Protein AF-A0A7S2Q7G2-F1 (afdb_monomer)

Structure (mmCIF, N/CA/C/O backbone):
data_AF-A0A7S2Q7G2-F1
#
_entry.id   AF-A0A7S2Q7G2-F1
#
loop_
_atom_site.group_PDB
_atom_site.id
_atom_site.type_symbol
_atom_site.label_atom_id
_atom_site.label_alt_id
_atom_site.label_comp_id
_atom_site.label_asym_id
_atom_site.label_entity_id
_atom_site.label_seq_id
_atom_site.pdbx_PDB_ins_code
_atom_site.Cartn_x
_atom_site.Cartn_y
_atom_site.Cartn_z
_atom_site.occupancy
_atom_site.B_iso_or_equiv
_atom_site.auth_seq_id
_atom_site.auth_comp_id
_atom_site.auth_asym_id
_atom_site.auth_atom_id
_atom_site.pdbx_PDB_model_num
ATOM 1 N N . LEU A 1 1 ? -23.880 -1.971 -100.348 1.00 40.41 1 LEU A N 1
ATOM 2 C CA . LEU A 1 1 ? -22.803 -2.891 -100.770 1.00 40.41 1 LEU A CA 1
ATOM 3 C C . LEU A 1 1 ? -21.925 -3.176 -99.551 1.00 40.41 1 LEU A C 1
ATOM 5 O O . LEU A 1 1 ? -21.411 -2.233 -98.977 1.00 40.41 1 LEU A O 1
ATOM 9 N N . LYS A 1 2 ? -21.850 -4.453 -99.156 1.00 44.19 2 LYS A N 1
ATOM 10 C CA . LYS A 1 2 ? -20.877 -5.112 -98.258 1.00 44.19 2 LYS A CA 1
ATOM 11 C C . LYS A 1 2 ? -20.672 -4.586 -96.822 1.00 44.19 2 LYS A C 1
ATOM 13 O O . LYS A 1 2 ? -19.947 -3.638 -96.562 1.00 44.19 2 LYS A O 1
ATOM 18 N N . ARG A 1 3 ? -21.247 -5.364 -95.894 1.00 41.75 3 ARG A N 1
ATOM 19 C CA . ARG A 1 3 ? -20.760 -5.600 -94.528 1.00 41.75 3 ARG A CA 1
ATOM 20 C C . ARG A 1 3 ? -19.383 -6.276 -94.570 1.00 41.75 3 ARG A C 1
ATOM 22 O O . ARG A 1 3 ? -19.235 -7.267 -95.281 1.00 41.75 3 ARG A O 1
ATOM 29 N N . THR A 1 4 ? -18.475 -5.836 -93.708 1.00 49.56 4 THR A N 1
ATOM 30 C CA . THR A 1 4 ? -17.406 -6.649 -93.101 1.00 49.56 4 THR A CA 1
ATOM 31 C C . THR A 1 4 ? -17.225 -6.172 -91.654 1.00 49.56 4 THR A C 1
ATOM 33 O O . THR A 1 4 ? -17.134 -4.961 -91.457 1.00 49.56 4 THR A O 1
ATOM 36 N N . PRO A 1 5 ? -17.223 -7.058 -90.641 1.00 49.97 5 PRO A N 1
ATOM 37 C CA . PRO A 1 5 ? -17.009 -6.669 -89.250 1.00 49.97 5 PRO A CA 1
ATOM 38 C C . PRO A 1 5 ? -15.517 -6.746 -88.888 1.00 49.97 5 PRO A C 1
ATOM 40 O O . PRO A 1 5 ? -14.860 -7.741 -89.191 1.00 49.97 5 PRO A O 1
ATOM 43 N N . GLU A 1 6 ? -14.991 -5.720 -88.217 1.00 46.28 6 GLU A N 1
ATOM 44 C CA . GLU A 1 6 ? -13.695 -5.802 -87.532 1.00 46.28 6 GLU A CA 1
ATOM 45 C C . GLU A 1 6 ? -13.849 -6.420 -86.129 1.00 46.28 6 GLU A C 1
ATOM 47 O O . GLU A 1 6 ? -14.893 -6.260 -85.487 1.00 46.28 6 GLU A O 1
ATOM 52 N N . PRO A 1 7 ? -12.834 -7.155 -85.644 1.00 44.66 7 PRO A N 1
ATOM 53 C CA . PRO A 1 7 ? -12.940 -7.959 -84.437 1.00 44.66 7 PRO A CA 1
ATOM 54 C C . PRO A 1 7 ? -12.904 -7.097 -83.170 1.00 44.66 7 PRO A C 1
ATOM 56 O O . PRO A 1 7 ? -12.008 -6.281 -82.955 1.00 44.66 7 PRO A O 1
ATOM 59 N N . VAL A 1 8 ? -13.862 -7.352 -82.280 1.00 46.69 8 VAL A N 1
ATOM 60 C CA . VAL A 1 8 ? -13.900 -6.817 -80.917 1.00 46.69 8 VAL A CA 1
ATOM 61 C C . VAL A 1 8 ? -12.666 -7.318 -80.159 1.00 46.69 8 VAL A C 1
ATOM 63 O O . VAL A 1 8 ? -12.586 -8.482 -79.767 1.00 46.69 8 VAL A O 1
ATOM 66 N N . ARG A 1 9 ? -11.687 -6.437 -79.937 1.00 42.94 9 ARG A N 1
ATOM 67 C CA . ARG A 1 9 ? -10.582 -6.682 -79.003 1.00 42.94 9 ARG A CA 1
ATOM 68 C C . ARG A 1 9 ? -11.144 -6.662 -77.581 1.00 42.94 9 ARG A C 1
ATOM 70 O O . ARG A 1 9 ? -11.478 -5.609 -77.045 1.00 42.94 9 ARG A O 1
ATOM 77 N N . ALA A 1 10 ? -11.245 -7.838 -76.972 1.00 45.72 10 ALA A N 1
ATOM 78 C CA . ALA A 1 10 ? -11.562 -7.996 -75.562 1.00 45.72 10 ALA A CA 1
ATOM 79 C C . ALA A 1 10 ? -10.448 -7.373 -74.700 1.00 45.72 10 ALA A C 1
ATOM 81 O O . ALA A 1 10 ? -9.388 -7.965 -74.501 1.00 45.72 10 ALA A O 1
ATOM 82 N N . ALA A 1 11 ? -10.682 -6.172 -74.171 1.00 44.19 11 ALA A N 1
ATOM 83 C CA . ALA A 1 11 ? -9.885 -5.625 -73.082 1.00 44.19 11 ALA A CA 1
ATOM 84 C C . ALA A 1 11 ? -10.311 -6.312 -71.775 1.00 44.19 11 ALA A C 1
ATOM 86 O O . ALA A 1 11 ? -11.200 -5.848 -71.061 1.00 44.19 11 ALA A O 1
ATOM 87 N N . SER A 1 12 ? -9.692 -7.455 -71.474 1.00 46.59 12 SER A N 1
ATOM 88 C CA . SER A 1 12 ? -9.815 -8.116 -70.175 1.00 46.59 12 SER A CA 1
ATOM 89 C C . SER A 1 12 ? -9.127 -7.263 -69.105 1.00 46.59 12 SER A C 1
ATOM 91 O O . SER A 1 12 ? -7.922 -7.365 -68.875 1.00 46.59 12 SER A O 1
ATOM 93 N N . SER A 1 13 ? -9.900 -6.395 -68.452 1.00 49.34 13 SER A N 1
ATOM 94 C CA . SER A 1 13 ? -9.511 -5.719 -67.213 1.00 49.34 13 SER A CA 1
ATOM 95 C C . SER A 1 13 ? -9.417 -6.757 -66.092 1.00 49.34 13 SER A C 1
ATOM 97 O O . SER 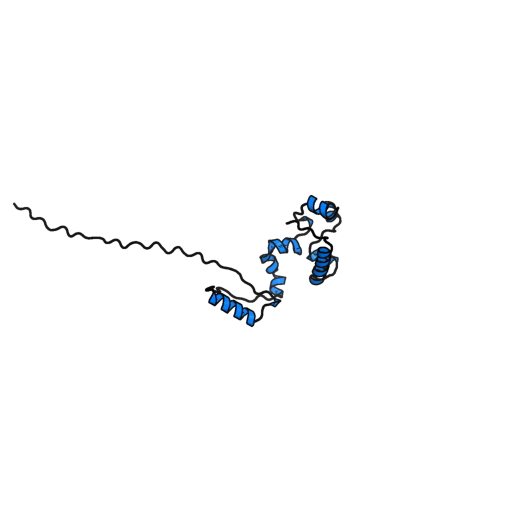A 1 13 ? -10.382 -7.030 -65.378 1.00 49.34 13 SER A O 1
ATOM 99 N N . ALA A 1 14 ? -8.239 -7.362 -65.939 1.00 50.16 14 ALA A N 1
ATOM 100 C CA . ALA A 1 14 ? -7.916 -8.151 -64.763 1.00 50.16 14 ALA A CA 1
ATOM 101 C C . ALA A 1 14 ? -7.842 -7.209 -63.548 1.00 50.16 14 ALA A C 1
ATOM 103 O O . ALA A 1 14 ? -6.824 -6.560 -63.294 1.00 50.16 14 ALA A O 1
ATOM 104 N N . ARG A 1 15 ? -8.945 -7.099 -62.797 1.00 50.84 15 ARG A N 1
ATOM 105 C CA . ARG A 1 15 ? -8.942 -6.476 -61.469 1.00 50.84 15 ARG A CA 1
ATOM 106 C C . ARG A 1 15 ? -8.020 -7.297 -60.573 1.00 50.84 15 ARG A C 1
ATOM 108 O O . ARG A 1 15 ? -8.343 -8.430 -60.229 1.00 50.84 15 ARG A O 1
ATOM 115 N N . ARG A 1 16 ? -6.886 -6.718 -60.171 1.00 50.94 16 ARG A N 1
ATOM 116 C CA . ARG A 1 16 ? -6.100 -7.254 -59.052 1.00 50.94 16 ARG A CA 1
ATOM 117 C C . ARG A 1 16 ? -7.006 -7.312 -57.812 1.00 50.94 16 ARG A C 1
ATOM 119 O O . ARG A 1 16 ? -7.731 -6.338 -57.575 1.00 50.94 16 ARG A O 1
ATOM 126 N N . PRO A 1 17 ? -6.988 -8.396 -57.020 1.00 48.09 17 PRO A N 1
ATOM 127 C CA . PRO A 1 17 ? -7.700 -8.407 -55.753 1.00 48.09 17 PRO A CA 1
ATOM 128 C C . PRO A 1 17 ? -7.129 -7.296 -54.864 1.00 48.09 17 PRO A C 1
ATOM 130 O O . PRO A 1 17 ? -5.918 -7.203 -54.662 1.00 48.09 17 PRO A O 1
ATOM 133 N N . ARG A 1 18 ? -8.005 -6.408 -54.378 1.00 56.91 18 ARG A N 1
ATOM 134 C CA . ARG A 1 18 ? -7.643 -5.412 -53.368 1.00 56.91 18 ARG A CA 1
ATOM 135 C C . ARG A 1 18 ? -7.384 -6.171 -52.075 1.00 56.91 18 ARG A C 1
ATOM 137 O O . ARG A 1 18 ? -8.317 -6.710 -51.489 1.00 56.91 18 ARG A O 1
ATOM 144 N N . VAL A 1 19 ? -6.124 -6.232 -51.661 1.00 57.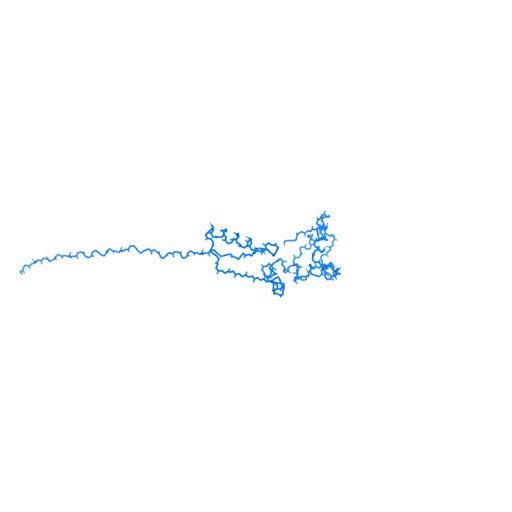91 19 VAL A N 1
ATOM 145 C CA . VAL A 1 19 ? -5.761 -6.701 -50.324 1.00 57.91 19 VAL A CA 1
ATOM 146 C C . VAL A 1 19 ? -6.396 -5.715 -49.334 1.00 57.91 19 VAL A C 1
ATOM 148 O O . VAL A 1 19 ? -6.179 -4.509 -49.495 1.00 57.91 19 VAL A O 1
ATOM 151 N N . PRO A 1 20 ? -7.236 -6.156 -48.382 1.00 55.69 20 PRO A N 1
ATOM 152 C CA . PRO A 1 20 ? -7.798 -5.248 -47.390 1.00 55.69 20 PRO A CA 1
ATOM 153 C C . PRO A 1 20 ? -6.654 -4.597 -46.598 1.00 55.69 20 PRO A C 1
ATOM 155 O O . PRO A 1 20 ? -5.624 -5.247 -46.383 1.00 55.69 20 PRO A O 1
ATOM 158 N N . PRO A 1 21 ? -6.790 -3.320 -46.190 1.00 59.47 21 PRO A N 1
ATOM 159 C CA . PRO A 1 21 ? -5.775 -2.670 -45.381 1.00 59.47 21 PRO A CA 1
ATOM 160 C C . PRO A 1 21 ? -5.600 -3.501 -44.115 1.00 59.47 21 PRO A C 1
ATOM 162 O O . PRO A 1 21 ? -6.574 -3.818 -43.432 1.00 59.47 21 PRO A O 1
ATOM 165 N N . PHE A 1 22 ? -4.354 -3.901 -43.875 1.00 54.94 22 PHE A N 1
ATOM 166 C CA . PHE A 1 22 ? -3.900 -4.590 -42.678 1.00 54.94 22 PHE A CA 1
ATOM 167 C C . PHE A 1 22 ? -4.622 -3.975 -41.472 1.00 54.94 22 PHE A C 1
ATOM 169 O O . PHE A 1 22 ? -4.463 -2.778 -41.224 1.00 54.94 22 PHE A O 1
ATOM 176 N N . CYS A 1 23 ? -5.464 -4.749 -40.773 1.00 51.72 23 CYS A N 1
ATOM 177 C CA . CYS A 1 23 ? -6.018 -4.328 -39.489 1.00 51.72 23 CYS A CA 1
ATOM 178 C C . CYS A 1 23 ? -4.842 -3.801 -38.670 1.00 51.72 23 CYS A C 1
ATOM 180 O O . CYS A 1 23 ? -3.901 -4.555 -38.415 1.00 51.72 23 CYS A O 1
ATOM 182 N N . ALA A 1 24 ? -4.850 -2.511 -38.330 1.00 59.91 24 ALA A N 1
ATOM 183 C CA . ALA A 1 24 ? -3.831 -1.934 -37.473 1.00 59.91 24 ALA A CA 1
ATOM 184 C C . ALA A 1 24 ? -3.844 -2.748 -36.179 1.00 59.91 24 ALA A C 1
ATOM 186 O O . ALA A 1 24 ? -4.787 -2.650 -35.393 1.00 59.91 24 ALA A O 1
ATOM 187 N N . MET A 1 25 ? -2.864 -3.640 -36.018 1.00 63.53 25 MET A N 1
ATOM 188 C CA . MET A 1 25 ? -2.798 -4.497 -34.847 1.00 63.53 25 MET A CA 1
ATOM 189 C C . MET A 1 25 ? -2.678 -3.581 -33.640 1.00 63.53 25 MET A C 1
ATOM 191 O O . MET A 1 25 ? -1.703 -2.835 -33.520 1.00 63.53 25 MET A O 1
ATOM 195 N N . VAL A 1 26 ? -3.685 -3.605 -32.773 1.00 70.12 26 VAL A N 1
ATOM 196 C CA . VAL A 1 26 ? -3.652 -2.863 -31.518 1.00 70.12 26 VAL A CA 1
ATOM 197 C C . VAL A 1 26 ? -2.541 -3.489 -30.682 1.00 70.12 26 VAL A C 1
ATOM 199 O O . VAL A 1 26 ? -2.667 -4.613 -30.201 1.00 70.12 26 VAL A O 1
ATOM 202 N N . LYS A 1 27 ? -1.403 -2.799 -30.580 1.00 77.38 27 LYS A N 1
ATOM 203 C CA . LYS A 1 27 ? -0.276 -3.260 -29.770 1.00 77.38 27 LYS A CA 1
ATOM 204 C C . LYS A 1 27 ? -0.587 -2.977 -28.307 1.00 77.38 27 LYS A C 1
ATOM 206 O O . LYS A 1 27 ? -0.772 -1.823 -27.921 1.00 77.38 27 LYS A O 1
ATOM 211 N N . ASN A 1 28 ? -0.626 -4.029 -27.497 1.00 82.75 28 ASN A N 1
ATOM 212 C CA . ASN A 1 28 ? -0.752 -3.882 -26.054 1.00 82.75 28 ASN A CA 1
ATOM 213 C C . ASN A 1 28 ? 0.489 -3.170 -25.509 1.00 82.75 28 ASN A C 1
ATOM 215 O O . ASN A 1 28 ? 1.616 -3.506 -25.867 1.00 82.75 28 ASN A O 1
ATOM 219 N N . SER A 1 29 ? 0.266 -2.179 -24.654 1.00 85.62 29 SER A N 1
ATOM 220 C CA . SER A 1 29 ? 1.322 -1.440 -23.967 1.00 85.62 29 SER A CA 1
ATOM 221 C C . SER A 1 29 ? 1.129 -1.603 -22.468 1.00 85.62 29 SER A C 1
ATOM 223 O O . SER A 1 29 ? 0.000 -1.558 -21.980 1.00 85.62 29 SER A O 1
ATOM 225 N N . ALA A 1 30 ? 2.224 -1.788 -21.741 1.00 83.12 30 ALA A N 1
ATOM 226 C CA . ALA A 1 30 ? 2.214 -1.931 -20.295 1.00 83.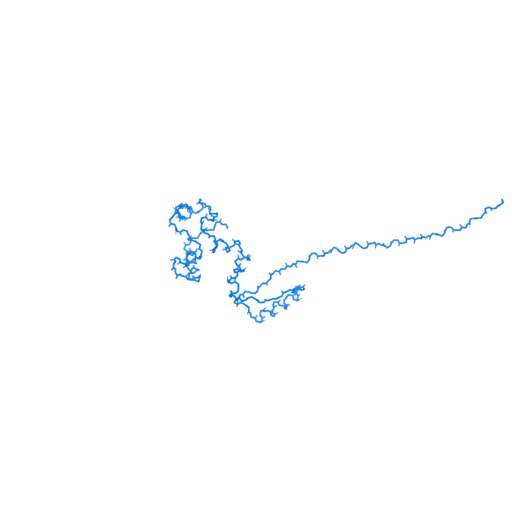12 30 ALA A CA 1
ATOM 227 C C . ALA A 1 30 ? 3.229 -0.974 -19.670 1.00 83.12 30 ALA A C 1
ATOM 229 O O . ALA A 1 30 ? 4.283 -0.706 -20.246 1.00 83.12 30 ALA A O 1
ATOM 230 N N . PHE A 1 31 ? 2.907 -0.475 -18.479 1.00 84.31 31 PHE A N 1
ATOM 231 C CA . PHE A 1 31 ? 3.865 0.207 -17.620 1.00 84.31 31 PHE A CA 1
ATOM 232 C C . PHE A 1 31 ? 4.468 -0.814 -16.657 1.00 84.31 31 PHE A C 1
ATOM 234 O O . PHE A 1 31 ? 3.735 -1.536 -15.981 1.00 84.31 31 PHE A O 1
ATOM 241 N N . VAL A 1 32 ? 5.795 -0.877 -16.602 1.00 84.69 32 VAL A N 1
ATOM 242 C CA . VAL A 1 32 ? 6.534 -1.788 -15.725 1.00 84.69 32 VAL A CA 1
ATOM 243 C C . VAL A 1 32 ? 7.540 -0.970 -14.934 1.00 84.69 32 VAL A C 1
ATOM 245 O O . VAL A 1 32 ? 8.257 -0.148 -15.499 1.00 84.69 32 VAL A O 1
ATOM 248 N N . PHE A 1 33 ? 7.601 -1.206 -13.628 1.00 86.31 33 PHE A N 1
ATOM 249 C CA . PHE A 1 33 ? 8.602 -0.618 -12.749 1.00 86.31 33 PHE A CA 1
ATOM 250 C C . PHE A 1 33 ? 9.276 -1.716 -11.928 1.00 86.31 33 PHE A C 1
ATOM 252 O O . PHE A 1 33 ? 8.661 -2.725 -11.578 1.00 86.31 33 PHE A O 1
ATOM 259 N N . ILE A 1 34 ? 10.553 -1.514 -11.615 1.00 85.00 34 ILE A N 1
ATOM 260 C CA . ILE A 1 34 ? 11.308 -2.392 -10.720 1.00 85.00 34 ILE A CA 1
ATOM 261 C C . ILE A 1 34 ? 11.108 -1.868 -9.297 1.00 85.00 34 ILE A C 1
ATOM 263 O O . ILE A 1 34 ? 11.175 -0.663 -9.060 1.00 85.00 34 ILE A O 1
ATOM 267 N N . LYS A 1 35 ? 10.833 -2.763 -8.342 1.00 79.81 35 LYS A N 1
ATOM 268 C CA . LYS A 1 35 ? 10.636 -2.366 -6.940 1.00 79.81 35 LYS A CA 1
ATOM 269 C C . LYS A 1 35 ? 11.896 -1.675 -6.387 1.00 79.81 35 LYS A C 1
ATOM 271 O O . LYS A 1 35 ? 12.993 -2.118 -6.724 1.00 79.81 35 LYS A O 1
ATOM 276 N N . PRO A 1 36 ? 11.768 -0.686 -5.478 1.00 75.81 36 PRO A N 1
ATOM 277 C CA . PRO A 1 36 ? 12.912 0.078 -4.969 1.00 75.81 36 PRO A CA 1
ATOM 278 C C . PRO A 1 36 ? 14.054 -0.776 -4.394 1.00 75.81 36 PRO A C 1
ATOM 280 O O . PRO A 1 36 ? 15.212 -0.529 -4.684 1.00 75.81 36 PRO A O 1
ATOM 283 N N . HIS A 1 37 ? 13.754 -1.846 -3.654 1.00 74.25 37 HIS A N 1
ATOM 284 C CA . HIS A 1 37 ? 14.778 -2.745 -3.090 1.00 74.25 37 HIS A CA 1
ATOM 285 C C . HIS A 1 37 ? 15.406 -3.709 -4.112 1.00 74.25 37 HIS A C 1
ATOM 287 O O . HIS A 1 37 ? 16.370 -4.398 -3.797 1.00 74.25 37 HIS A O 1
ATOM 293 N N . ALA A 1 38 ? 14.841 -3.801 -5.318 1.00 80.69 38 ALA A N 1
ATOM 294 C CA . ALA A 1 38 ? 15.288 -4.696 -6.382 1.00 80.69 38 ALA A CA 1
ATOM 295 C C . ALA A 1 38 ? 15.952 -3.944 -7.548 1.00 80.69 38 ALA A C 1
ATOM 297 O O . ALA A 1 38 ? 16.398 -4.581 -8.503 1.00 80.69 38 ALA A O 1
ATOM 298 N N . VAL A 1 39 ? 16.023 -2.605 -7.495 1.00 84.31 39 VAL A N 1
ATOM 299 C CA . VAL A 1 39 ? 16.580 -1.771 -8.569 1.00 84.31 39 VAL A CA 1
ATOM 300 C C . VAL A 1 39 ? 18.110 -1.820 -8.569 1.00 84.31 39 VAL A C 1
ATOM 302 O O . VAL A 1 39 ? 18.811 -0.908 -8.154 1.00 84.31 39 VAL A O 1
ATOM 305 N N . THR A 1 40 ? 18.648 -2.932 -9.052 1.00 88.00 40 THR A N 1
ATOM 306 C CA . THR A 1 40 ? 20.085 -3.111 -9.291 1.00 88.00 40 THR A CA 1
ATOM 307 C C . THR A 1 40 ? 20.347 -3.186 -10.788 1.00 88.00 40 THR A C 1
ATOM 309 O O . THR A 1 40 ? 19.455 -3.571 -11.546 1.00 88.00 40 THR A O 1
ATOM 312 N N . ASP A 1 41 ? 21.561 -2.859 -11.230 1.00 89.75 41 ASP A N 1
ATOM 313 C CA . ASP A 1 41 ? 21.891 -2.896 -12.662 1.00 89.75 41 ASP A CA 1
ATOM 314 C C . ASP A 1 41 ? 21.716 -4.302 -13.249 1.00 89.75 41 ASP A C 1
ATOM 316 O O . ASP A 1 41 ? 21.094 -4.457 -14.294 1.00 89.75 41 ASP A O 1
ATOM 320 N N . LYS A 1 42 ? 22.065 -5.343 -12.482 1.00 90.94 42 LYS A N 1
ATOM 321 C CA . LYS A 1 42 ? 21.810 -6.746 -12.853 1.00 90.94 42 LYS A CA 1
ATOM 322 C C . LYS A 1 42 ? 20.332 -7.039 -13.126 1.00 90.94 42 LYS A C 1
ATOM 324 O O . LYS A 1 42 ? 20.012 -7.801 -14.032 1.00 90.94 42 LYS A O 1
ATOM 329 N N . VAL A 1 43 ? 19.423 -6.471 -12.331 1.00 89.94 43 VAL A N 1
ATOM 330 C CA . VAL A 1 43 ? 17.976 -6.676 -12.512 1.00 89.94 43 VAL A CA 1
ATOM 331 C C . VAL A 1 43 ? 17.458 -5.862 -13.695 1.00 89.94 43 VAL A C 1
ATOM 333 O O . VAL A 1 43 ? 16.608 -6.358 -14.430 1.00 89.94 43 VAL A O 1
ATOM 336 N N . LYS A 1 44 ? 17.975 -4.647 -13.921 1.00 89.31 44 LYS A N 1
ATOM 337 C CA . LYS A 1 44 ? 17.643 -3.857 -15.119 1.00 89.31 44 LYS A CA 1
ATOM 338 C C . LYS A 1 44 ? 18.031 -4.615 -16.389 1.00 89.31 44 LYS A C 1
ATOM 340 O O . LYS A 1 44 ? 17.204 -4.734 -17.290 1.00 89.31 44 LYS A O 1
ATOM 345 N N . ASP A 1 45 ? 19.238 -5.174 -16.419 1.00 91.44 45 ASP A N 1
ATOM 346 C CA . ASP A 1 45 ? 19.742 -5.953 -17.551 1.00 91.44 45 ASP A CA 1
ATOM 347 C C . ASP A 1 45 ? 18.913 -7.222 -17.768 1.00 91.44 45 ASP A C 1
ATOM 349 O O . ASP A 1 45 ? 18.470 -7.486 -18.884 1.00 91.44 45 ASP A O 1
ATOM 353 N N . LEU A 1 46 ? 18.598 -7.950 -16.690 1.00 92.31 46 LEU A N 1
ATOM 354 C CA . LEU A 1 46 ? 17.729 -9.127 -16.750 1.00 92.31 46 LEU A CA 1
ATOM 355 C C . LEU A 1 46 ? 16.350 -8.795 -17.339 1.00 92.31 46 LEU A C 1
ATOM 357 O O . LEU A 1 46 ? 15.834 -9.544 -18.165 1.00 92.31 46 LEU A O 1
ATOM 361 N N . VAL A 1 47 ? 15.736 -7.682 -16.927 1.00 91.12 47 VAL A N 1
ATOM 362 C CA . VAL A 1 47 ? 14.426 -7.260 -17.449 1.00 91.12 47 VAL A CA 1
ATOM 363 C C . VAL A 1 47 ? 14.514 -6.928 -18.938 1.00 91.12 47 VAL A C 1
ATOM 365 O O . VAL A 1 47 ? 13.645 -7.360 -19.697 1.00 91.12 47 VAL A O 1
ATOM 368 N N . LYS A 1 48 ? 15.566 -6.217 -19.369 1.00 90.38 48 LYS A N 1
ATOM 369 C CA . LYS A 1 48 ? 15.803 -5.904 -20.788 1.00 90.38 48 LYS A CA 1
ATOM 370 C C . LYS A 1 48 ? 15.946 -7.180 -21.619 1.00 90.38 48 LYS A C 1
ATOM 372 O O . LYS A 1 48 ? 15.231 -7.341 -22.604 1.00 90.38 48 LYS A O 1
ATOM 377 N N . GLU A 1 49 ? 16.779 -8.115 -21.167 1.00 91.75 49 GLU A N 1
ATOM 378 C CA . GLU A 1 49 ? 17.009 -9.394 -21.846 1.00 91.75 49 GLU A CA 1
ATOM 379 C C . GLU A 1 49 ? 15.728 -10.241 -21.931 1.00 91.75 49 GLU A C 1
ATOM 381 O O . GLU A 1 49 ? 15.420 -10.823 -22.971 1.00 91.75 49 GLU A O 1
ATOM 386 N N . VAL A 1 50 ? 14.944 -10.307 -20.849 1.00 92.75 50 VAL A N 1
ATOM 387 C CA . VAL A 1 50 ? 13.674 -11.049 -20.834 1.00 92.75 50 VAL A CA 1
ATOM 388 C C . VAL A 1 50 ? 12.661 -10.428 -21.792 1.00 92.75 50 VAL A C 1
ATOM 390 O O . VAL A 1 50 ? 11.947 -11.165 -22.471 1.00 92.75 50 VAL A O 1
ATOM 393 N N . PHE A 1 51 ? 12.581 -9.098 -21.862 1.00 92.75 51 PHE A N 1
ATOM 394 C CA . PHE A 1 51 ? 11.652 -8.417 -22.763 1.00 92.75 51 PHE A CA 1
ATOM 395 C C . PHE A 1 51 ? 12.045 -8.626 -24.221 1.00 92.75 51 PHE A C 1
ATOM 397 O O . PHE A 1 51 ? 11.188 -8.989 -25.023 1.00 92.75 51 PHE A O 1
ATOM 404 N N . GLU A 1 52 ? 13.333 -8.521 -24.543 1.00 91.31 52 GLU A N 1
ATOM 405 C CA . GLU A 1 52 ? 13.850 -8.797 -25.883 1.00 91.31 52 GLU A CA 1
ATOM 406 C C . GLU A 1 52 ? 13.573 -10.246 -26.312 1.00 91.31 52 GLU A C 1
ATOM 408 O O . GLU A 1 52 ? 12.988 -10.476 -27.370 1.00 91.31 52 GLU A O 1
ATOM 413 N N . LYS A 1 53 ? 13.856 -11.229 -25.444 1.00 93.19 53 LYS A N 1
ATOM 414 C CA . LYS A 1 53 ? 13.542 -12.653 -25.690 1.00 93.19 53 LYS A CA 1
ATOM 415 C C . LYS A 1 53 ? 12.050 -12.937 -25.874 1.00 93.19 53 LYS A C 1
ATOM 417 O O . LYS A 1 53 ? 11.692 -13.983 -26.413 1.00 93.19 53 LYS A O 1
ATOM 422 N N . LYS A 1 54 ? 11.177 -12.067 -25.366 1.00 91.19 54 LYS A N 1
ATOM 423 C CA . LYS A 1 54 ? 9.715 -12.177 -25.478 1.00 91.19 54 LYS A CA 1
ATOM 424 C C . LYS A 1 54 ? 9.133 -11.273 -26.562 1.00 91.19 54 LYS A C 1
ATOM 426 O O . LYS A 1 54 ? 7.915 -11.138 -26.618 1.00 91.19 54 LYS A O 1
ATOM 431 N N . GLU A 1 55 ? 9.981 -10.668 -27.395 1.00 89.62 55 GLU A N 1
ATOM 432 C CA . GLU A 1 55 ? 9.579 -9.748 -28.464 1.00 89.62 55 GLU A CA 1
ATOM 433 C C . GLU A 1 55 ? 8.784 -8.529 -27.939 1.00 89.62 55 GLU A C 1
ATOM 435 O O . GLU A 1 55 ? 7.954 -7.944 -28.636 1.00 89.62 55 GLU A O 1
ATOM 440 N N . ILE A 1 56 ? 9.046 -8.123 -26.689 1.00 90.44 56 ILE A N 1
ATOM 441 C CA . ILE A 1 56 ? 8.469 -6.938 -26.046 1.00 90.44 56 ILE A CA 1
ATOM 442 C C . ILE A 1 56 ? 9.421 -5.758 -26.253 1.00 90.44 56 ILE A C 1
ATOM 444 O O . ILE A 1 56 ? 10.564 -5.769 -25.804 1.00 90.44 56 ILE A O 1
ATOM 448 N N . THR A 1 57 ? 8.938 -4.696 -26.899 1.00 88.94 57 THR A N 1
ATOM 449 C CA . THR A 1 57 ? 9.725 -3.478 -27.137 1.00 88.94 57 THR A CA 1
ATOM 450 C C . THR A 1 57 ? 9.577 -2.479 -25.990 1.00 88.94 57 THR A C 1
ATOM 452 O O . THR A 1 57 ? 8.465 -2.058 -25.668 1.00 88.94 57 THR A O 1
ATOM 455 N N . ILE A 1 58 ? 10.698 -2.025 -25.424 1.00 89.44 58 ILE A N 1
ATOM 456 C CA . ILE A 1 58 ? 10.723 -0.895 -24.485 1.00 89.44 58 ILE A CA 1
ATOM 457 C C . ILE A 1 58 ? 10.658 0.403 -25.296 1.00 89.44 58 ILE A C 1
ATOM 459 O O . ILE A 1 58 ? 11.590 0.743 -26.017 1.00 89.44 58 ILE A O 1
ATOM 463 N N . THR A 1 59 ? 9.547 1.133 -25.196 1.00 87.31 59 THR A N 1
ATOM 464 C CA . THR A 1 59 ? 9.348 2.404 -25.921 1.00 87.31 59 THR A CA 1
ATOM 465 C C . THR A 1 59 ? 9.888 3.613 -25.165 1.00 87.31 59 THR A C 1
ATOM 467 O O . THR A 1 59 ? 10.248 4.616 -25.779 1.00 87.31 59 THR A O 1
ATOM 470 N N . LYS A 1 60 ? 9.931 3.535 -23.832 1.00 87.00 60 LYS A N 1
ATOM 471 C CA . LYS A 1 60 ? 10.448 4.582 -22.954 1.00 87.00 60 LYS A CA 1
ATOM 472 C C . LYS A 1 60 ? 10.966 3.961 -21.662 1.00 87.00 60 LYS A C 1
ATOM 474 O O . LYS A 1 60 ? 10.277 3.147 -21.053 1.00 87.00 60 LYS A O 1
ATOM 479 N N . GLU A 1 61 ? 12.144 4.395 -21.232 1.00 87.44 61 GLU A N 1
ATOM 480 C CA . GLU A 1 61 ? 12.721 4.063 -19.929 1.00 87.44 61 GLU A CA 1
ATOM 481 C C . GLU A 1 61 ? 13.083 5.338 -19.159 1.00 87.44 61 GLU A C 1
ATOM 483 O O . GLU A 1 61 ? 13.192 6.422 -19.735 1.00 87.44 61 GLU A O 1
ATOM 488 N N . GLY A 1 62 ? 13.214 5.217 -17.841 1.00 85.25 62 GLY A N 1
ATOM 489 C CA . GLY A 1 62 ? 13.608 6.312 -16.964 1.00 85.25 62 GLY A CA 1
ATOM 490 C C . GLY A 1 62 ? 13.770 5.844 -15.523 1.00 85.25 62 GLY A C 1
ATOM 491 O O . GLY A 1 62 ? 13.281 4.777 -15.148 1.00 85.25 62 GLY A O 1
ATOM 492 N N . SER A 1 63 ? 14.454 6.655 -14.723 1.00 82.00 63 SER A N 1
ATOM 493 C CA . SER A 1 63 ? 14.543 6.509 -13.272 1.00 82.00 63 SER A CA 1
ATOM 494 C C . SER A 1 63 ? 13.706 7.588 -12.594 1.00 82.00 63 SER A C 1
ATOM 496 O O . SER A 1 63 ? 13.570 8.701 -13.100 1.00 82.00 63 SER A O 1
ATOM 498 N N . ILE A 1 64 ? 13.116 7.241 -11.454 1.00 79.44 64 ILE A N 1
ATOM 499 C CA . ILE A 1 64 ? 12.456 8.196 -10.569 1.00 79.44 64 ILE A CA 1
ATOM 500 C C . ILE A 1 64 ? 13.007 7.924 -9.179 1.00 79.44 64 ILE A C 1
ATOM 502 O O . ILE A 1 64 ? 12.885 6.804 -8.679 1.00 79.44 64 ILE A O 1
ATOM 506 N N . GLU A 1 65 ? 13.625 8.936 -8.583 1.00 77.12 65 GLU A N 1
ATOM 507 C CA . GLU A 1 65 ? 14.152 8.842 -7.226 1.00 77.12 65 GLU A CA 1
ATOM 508 C C . GLU A 1 65 ? 13.009 8.733 -6.210 1.00 77.12 65 GLU A C 1
ATOM 510 O O . GLU A 1 65 ? 11.928 9.301 -6.403 1.00 77.12 65 GLU A O 1
ATOM 515 N N . ALA A 1 66 ? 13.251 8.017 -5.110 1.00 67.81 66 ALA A N 1
ATOM 516 C CA . ALA A 1 66 ? 12.253 7.797 -4.060 1.00 67.81 66 ALA A CA 1
ATOM 517 C C . ALA A 1 66 ? 11.702 9.123 -3.501 1.00 67.81 66 ALA A C 1
ATOM 519 O O . ALA A 1 66 ? 10.494 9.276 -3.341 1.00 67.81 66 ALA A O 1
ATOM 520 N N . GLU A 1 67 ? 12.567 10.125 -3.332 1.00 68.69 67 GLU A N 1
ATOM 521 C CA . GLU A 1 67 ? 12.175 11.463 -2.879 1.00 68.69 67 GLU A CA 1
ATOM 522 C C . GLU A 1 67 ? 11.175 12.141 -3.829 1.00 68.69 67 GLU A C 1
ATOM 524 O O . GLU A 1 67 ? 10.248 12.827 -3.395 1.00 68.69 67 GLU A O 1
ATOM 529 N N . GLU A 1 68 ? 11.326 11.941 -5.142 1.00 69.44 68 GLU A N 1
ATOM 530 C CA . GLU A 1 68 ? 10.402 12.487 -6.134 1.00 69.44 68 GLU A CA 1
ATOM 531 C C . GLU A 1 68 ? 9.075 11.719 -6.147 1.00 69.44 68 GLU A C 1
ATOM 533 O O . GLU A 1 68 ? 8.012 12.329 -6.311 1.00 69.44 68 GLU A O 1
ATOM 538 N N . ILE A 1 69 ? 9.123 10.400 -5.937 1.00 70.56 69 ILE A N 1
ATOM 539 C CA . ILE A 1 69 ? 7.937 9.555 -5.780 1.00 70.56 69 ILE A CA 1
ATOM 540 C C . ILE A 1 69 ? 7.102 10.019 -4.588 1.00 70.56 69 ILE A C 1
ATOM 542 O O . ILE A 1 69 ? 5.896 10.224 -4.758 1.00 70.56 69 ILE A O 1
ATOM 546 N N . ASP A 1 70 ? 7.736 10.221 -3.434 1.00 66.75 70 ASP A N 1
ATOM 547 C CA . ASP A 1 70 ? 7.076 10.622 -2.193 1.00 66.75 70 ASP A CA 1
ATOM 548 C C . ASP A 1 70 ? 6.537 12.049 -2.304 1.00 66.75 70 ASP A C 1
ATOM 550 O O . ASP A 1 70 ? 5.351 12.303 -2.078 1.00 66.75 70 ASP A O 1
ATOM 554 N N . LYS A 1 71 ? 7.367 12.990 -2.774 1.00 69.44 71 LYS A N 1
ATOM 555 C CA . LYS A 1 71 ? 6.981 14.401 -2.918 1.00 69.44 71 LYS A CA 1
ATOM 556 C C . LYS A 1 71 ? 5.831 14.601 -3.900 1.00 69.44 71 LYS A C 1
ATOM 558 O O . LYS A 1 71 ? 4.961 15.441 -3.673 1.00 69.44 71 LYS A O 1
ATOM 563 N N . LYS A 1 72 ? 5.819 13.854 -5.008 1.00 65.25 72 LYS A N 1
ATOM 564 C CA . LYS A 1 72 ? 4.756 13.934 -6.023 1.00 65.25 72 LYS A CA 1
ATOM 565 C C . LYS A 1 72 ? 3.647 12.901 -5.807 1.00 65.25 72 LYS A C 1
ATOM 567 O O . LYS A 1 72 ? 2.747 12.830 -6.647 1.00 65.25 72 LYS A O 1
ATOM 572 N N . LYS A 1 73 ? 3.709 12.110 -4.726 1.00 63.88 73 LYS A N 1
ATOM 573 C CA . LYS A 1 73 ? 2.762 11.036 -4.390 1.00 63.88 73 LYS A CA 1
ATOM 574 C C . LYS A 1 73 ? 2.464 10.121 -5.586 1.00 63.88 73 LYS A C 1
ATOM 576 O O . LYS A 1 73 ? 1.319 9.758 -5.845 1.00 63.88 73 LYS A O 1
ATOM 581 N N . LYS A 1 74 ? 3.482 9.794 -6.396 1.00 65.88 74 LYS A N 1
ATOM 582 C CA . LYS A 1 74 ? 3.297 9.110 -7.696 1.00 65.88 74 LYS A CA 1
ATOM 583 C C . LYS A 1 74 ? 2.791 7.681 -7.543 1.00 65.88 74 LYS A C 1
ATOM 585 O O . LYS A 1 74 ? 1.961 7.243 -8.337 1.00 65.88 74 LYS A O 1
ATOM 590 N N . ILE A 1 75 ? 3.255 6.986 -6.508 1.00 64.38 75 ILE A N 1
ATOM 591 C CA . ILE A 1 75 ? 2.763 5.653 -6.152 1.00 64.38 75 ILE A CA 1
ATOM 592 C C . ILE A 1 75 ? 1.335 5.748 -5.616 1.00 64.38 75 ILE A C 1
ATOM 594 O O . ILE A 1 75 ? 0.490 4.972 -6.054 1.00 64.38 75 ILE A O 1
ATOM 598 N N . ASP A 1 76 ? 1.023 6.752 -4.793 1.00 57.06 76 ASP A N 1
ATOM 599 C CA . ASP A 1 76 ? -0.348 6.976 -4.323 1.00 57.06 76 ASP A CA 1
ATOM 600 C C . ASP A 1 76 ? -1.308 7.308 -5.470 1.00 57.06 76 ASP A C 1
ATOM 602 O O . ASP A 1 76 ? -2.454 6.882 -5.451 1.00 57.06 76 ASP A O 1
ATOM 606 N N . GLN A 1 77 ? -0.856 8.034 -6.497 1.00 59.69 77 GLN A N 1
ATOM 607 C CA . GLN A 1 77 ? -1.641 8.310 -7.705 1.00 59.69 77 GLN A CA 1
ATOM 608 C C . GLN A 1 77 ? -1.834 7.054 -8.565 1.00 59.69 77 GLN A C 1
ATOM 610 O O . GLN A 1 77 ? -2.921 6.835 -9.096 1.00 59.69 77 GLN A O 1
ATOM 615 N N . HIS A 1 78 ? -0.804 6.213 -8.700 1.00 62.72 78 HIS A N 1
ATOM 616 C CA . HIS A 1 78 ? -0.887 4.963 -9.460 1.00 62.72 78 HIS A CA 1
ATOM 617 C C . HIS A 1 78 ? -1.763 3.910 -8.757 1.00 62.72 78 HIS A C 1
ATOM 619 O O . HIS A 1 78 ? -2.526 3.203 -9.411 1.00 62.72 78 HIS A O 1
ATOM 625 N N . TYR A 1 79 ? -1.727 3.865 -7.422 1.00 60.03 79 TYR A N 1
ATOM 626 C CA . TYR A 1 79 ? -2.564 3.015 -6.571 1.00 60.03 79 TYR A CA 1
ATOM 627 C C . TYR A 1 79 ? -3.711 3.786 -5.911 1.00 60.03 79 TYR A C 1
ATOM 629 O O . TYR A 1 79 ? -4.124 3.432 -4.807 1.00 60.03 79 TYR A O 1
ATOM 637 N N . TYR A 1 80 ? -4.253 4.817 -6.567 1.00 55.16 80 TYR A N 1
ATOM 638 C CA . TYR A 1 80 ? -5.207 5.760 -5.964 1.00 55.16 80 TYR A CA 1
ATOM 639 C C . TYR A 1 80 ? -6.359 5.093 -5.211 1.00 55.16 80 TYR A C 1
ATOM 641 O O . TYR A 1 80 ? -6.746 5.561 -4.148 1.00 55.16 80 TYR A O 1
ATOM 649 N N . ALA A 1 81 ? -6.870 3.953 -5.676 1.00 57.34 81 ALA A N 1
ATOM 650 C CA . ALA A 1 81 ? -7.931 3.231 -4.971 1.00 57.34 81 ALA A CA 1
ATOM 651 C C . ALA A 1 81 ? -7.515 2.686 -3.585 1.00 57.34 81 ALA A C 1
ATOM 653 O O . ALA A 1 81 ? -8.348 2.597 -2.685 1.00 57.34 81 ALA A O 1
ATOM 654 N N . ILE A 1 82 ? -6.243 2.322 -3.407 1.00 61.41 82 ILE A N 1
ATOM 655 C CA . ILE A 1 82 ? -5.690 1.744 -2.173 1.00 61.41 82 ILE A CA 1
ATOM 656 C C . ILE A 1 82 ? -5.080 2.846 -1.304 1.00 61.41 82 ILE A C 1
ATOM 658 O O . ILE A 1 82 ? -5.389 2.939 -0.117 1.00 61.41 82 ILE A O 1
ATOM 662 N N . ALA A 1 83 ? -4.270 3.719 -1.906 1.00 59.78 83 ALA A N 1
ATOM 663 C CA . ALA A 1 83 ? -3.634 4.825 -1.202 1.00 59.78 83 ALA A CA 1
ATOM 664 C C . ALA A 1 83 ? -4.666 5.839 -0.700 1.00 59.78 83 ALA A C 1
ATOM 666 O O . ALA A 1 83 ? -4.555 6.317 0.425 1.00 59.78 83 ALA A O 1
ATOM 667 N N . SER A 1 84 ? -5.737 6.103 -1.464 1.00 63.03 84 SER A N 1
ATOM 668 C CA . SER A 1 84 ? -6.762 7.047 -1.009 1.00 63.03 84 SER A CA 1
ATOM 669 C C . SER A 1 84 ? -7.411 6.600 0.295 1.00 63.03 84 SER A C 1
ATOM 671 O O . SER A 1 84 ? -7.529 7.409 1.207 1.00 63.03 84 SER A O 1
ATOM 673 N N . LYS A 1 85 ? -7.746 5.315 0.444 1.00 68.62 85 LYS A N 1
ATOM 674 C CA . LYS A 1 85 ? -8.340 4.791 1.681 1.00 68.62 85 LYS A CA 1
ATOM 675 C C . LYS A 1 85 ? -7.344 4.736 2.846 1.00 68.62 85 LYS A C 1
ATOM 677 O O . LYS A 1 85 ? -7.749 4.929 3.986 1.00 68.62 85 LYS A O 1
ATOM 682 N N . ALA A 1 86 ? -6.070 4.452 2.572 1.00 68.69 86 ALA A N 1
ATOM 683 C CA . ALA A 1 86 ? -5.063 4.232 3.609 1.00 68.69 86 ALA A CA 1
ATOM 684 C C . ALA A 1 86 ? -4.407 5.524 4.126 1.00 68.69 86 ALA A C 1
ATOM 686 O O . ALA A 1 86 ? -4.106 5.605 5.314 1.00 68.69 86 ALA A O 1
ATOM 687 N N . THR A 1 87 ? -4.176 6.520 3.265 1.00 71.06 87 THR A N 1
ATOM 688 C CA . THR A 1 87 ? -3.336 7.687 3.600 1.00 71.06 87 THR A CA 1
ATOM 689 C C . THR A 1 87 ? -3.981 9.044 3.311 1.00 71.06 87 THR A C 1
ATOM 691 O O . THR A 1 87 ? -3.502 10.051 3.821 1.00 71.06 87 THR A O 1
ATOM 694 N N . ILE A 1 88 ? -5.065 9.111 2.527 1.00 71.56 88 ILE A N 1
ATOM 695 C CA . ILE A 1 88 ? -5.629 10.395 2.057 1.00 71.56 88 ILE A CA 1
ATOM 696 C C . ILE A 1 88 ? -7.004 10.688 2.666 1.00 71.56 88 ILE A C 1
ATOM 698 O O . ILE A 1 88 ? -7.268 11.806 3.102 1.00 71.56 88 ILE A O 1
ATOM 702 N N . LEU A 1 89 ? -7.904 9.707 2.666 1.00 78.06 89 LEU A N 1
ATOM 703 C CA . LEU A 1 89 ? -9.263 9.858 3.165 1.00 78.06 89 LEU A CA 1
ATOM 704 C C . LEU A 1 89 ? -9.273 9.756 4.685 1.00 78.06 89 LEU A C 1
ATOM 706 O O . LEU A 1 89 ? -8.622 8.898 5.284 1.00 78.06 89 LEU A O 1
ATOM 710 N N . THR A 1 90 ? -10.042 10.642 5.302 1.00 80.00 90 THR A N 1
ATOM 711 C CA . THR A 1 90 ? -10.410 10.532 6.705 1.00 80.00 90 THR A CA 1
ATOM 712 C C . THR A 1 90 ? -11.481 9.444 6.863 1.00 80.00 90 THR A C 1
ATOM 714 O O . THR A 1 90 ? -12.227 9.178 5.913 1.00 80.00 90 THR A O 1
ATOM 717 N N . PRO A 1 91 ? -11.565 8.769 8.021 1.00 81.94 91 PRO A N 1
ATOM 718 C CA . PRO A 1 91 ? -12.452 7.617 8.192 1.00 81.94 91 PRO A CA 1
ATOM 719 C C . PRO A 1 91 ? -13.937 7.897 7.931 1.00 81.94 91 PRO A C 1
ATOM 721 O O . PRO A 1 91 ? -14.642 7.015 7.453 1.00 81.94 91 PRO A O 1
ATOM 724 N N . ASP A 1 92 ? -14.402 9.126 8.157 1.00 81.94 92 ASP A N 1
ATOM 725 C CA . ASP A 1 92 ? -15.765 9.585 7.847 1.00 81.94 92 ASP A CA 1
ATOM 726 C C . ASP A 1 92 ? -16.104 9.527 6.348 1.00 81.94 92 ASP A C 1
ATOM 728 O O . ASP A 1 92 ? -17.271 9.438 5.977 1.00 81.94 92 ASP A O 1
ATOM 732 N N . LYS A 1 93 ? -15.088 9.526 5.478 1.00 82.62 93 LYS A N 1
ATOM 733 C CA . LYS A 1 93 ? -15.242 9.447 4.017 1.00 82.62 93 LYS A CA 1
ATOM 734 C C . LYS A 1 93 ? -15.177 8.016 3.487 1.00 82.62 93 LYS A C 1
ATOM 736 O O . LYS A 1 93 ? -15.241 7.810 2.274 1.00 82.62 93 LYS A O 1
ATOM 741 N N . LEU A 1 94 ? -15.012 7.022 4.361 1.00 81.88 94 LEU A N 1
ATOM 742 C CA . LEU A 1 94 ? -14.955 5.616 3.981 1.00 81.88 94 LEU A CA 1
ATOM 743 C C . LEU A 1 94 ? -16.353 4.993 4.009 1.00 81.88 94 LEU A C 1
ATOM 745 O O . LEU A 1 94 ? -17.090 5.110 4.984 1.00 81.88 94 LEU A O 1
ATOM 749 N N . ALA A 1 95 ? -16.694 4.255 2.952 1.00 82.31 95 ALA A N 1
ATOM 750 C CA . ALA A 1 95 ? -17.905 3.441 2.906 1.00 82.31 95 ALA A CA 1
ATOM 751 C C . ALA A 1 95 ? -17.712 2.151 3.727 1.00 82.31 95 ALA A C 1
ATOM 753 O O . ALA A 1 95 ? -17.460 1.080 3.173 1.00 82.31 95 ALA A O 1
ATOM 754 N N . VAL A 1 96 ? -17.769 2.268 5.055 1.00 84.88 96 VAL A N 1
ATOM 755 C CA . VAL A 1 96 ? -17.685 1.134 5.985 1.00 84.88 96 VAL A CA 1
ATOM 756 C C . VAL A 1 96 ? -19.087 0.550 6.204 1.00 84.88 96 VAL A C 1
ATOM 758 O O . VAL A 1 96 ? -19.980 1.277 6.637 1.00 84.88 96 VAL A O 1
ATOM 761 N N . PRO A 1 97 ? -19.314 -0.751 5.935 1.00 89.44 97 PRO A N 1
ATOM 762 C CA . PRO A 1 97 ? -20.571 -1.410 6.274 1.00 89.44 97 PRO A CA 1
ATOM 763 C C . PRO A 1 97 ? -20.724 -1.489 7.799 1.00 89.44 97 PRO A C 1
ATOM 765 O O . PRO A 1 97 ? -20.026 -2.272 8.447 1.00 89.44 97 PRO A O 1
ATOM 768 N N . ALA A 1 98 ? -21.621 -0.673 8.361 1.00 88.12 98 ALA A N 1
ATOM 769 C CA . ALA A 1 98 ? -21.799 -0.534 9.808 1.00 88.12 98 ALA A CA 1
ATOM 770 C C . ALA A 1 98 ? -22.127 -1.870 10.493 1.00 88.12 98 ALA A C 1
ATOM 772 O O . ALA A 1 98 ? -21.514 -2.185 11.508 1.00 88.12 98 ALA A O 1
ATOM 773 N N . ASP A 1 99 ? -22.988 -2.693 9.887 1.00 90.00 99 ASP A N 1
ATOM 774 C CA . ASP A 1 99 ? -23.366 -4.003 10.436 1.00 90.00 99 ASP A CA 1
ATOM 775 C C . ASP A 1 99 ? -22.147 -4.919 10.596 1.00 90.00 99 ASP A C 1
ATOM 777 O O . ASP A 1 99 ? -21.875 -5.426 11.678 1.00 90.00 99 ASP A O 1
ATOM 781 N N . LYS A 1 100 ? -21.318 -5.037 9.548 1.00 88.88 100 LYS A N 1
ATOM 782 C CA . LYS A 1 100 ? -20.091 -5.853 9.599 1.00 88.88 100 LYS A CA 1
ATOM 783 C C . LYS A 1 100 ? -19.077 -5.320 10.608 1.00 88.88 100 LYS A C 1
ATOM 785 O O . LYS A 1 100 ? -18.311 -6.097 11.174 1.00 88.88 100 LYS A O 1
ATOM 790 N N . PHE A 1 101 ? -19.006 -3.998 10.775 1.00 90.56 101 PHE A N 1
ATOM 791 C CA . PHE A 1 101 ? -18.127 -3.379 11.763 1.00 90.56 101 PHE A CA 1
ATOM 792 C C . PHE A 1 101 ? -18.607 -3.714 13.179 1.00 90.56 101 PHE A C 1
ATOM 794 O O . PHE A 1 101 ? -17.814 -4.177 14.000 1.00 90.56 101 PHE A O 1
ATOM 801 N N . LYS A 1 102 ? -19.909 -3.563 13.435 1.00 91.94 102 LYS A N 1
ATOM 802 C CA . LYS A 1 102 ? -20.540 -3.882 14.714 1.00 91.94 102 LYS A CA 1
ATOM 803 C C . LYS A 1 102 ? -20.414 -5.360 15.065 1.00 91.94 102 LYS A C 1
ATOM 805 O O . LYS A 1 102 ? -20.018 -5.670 16.182 1.00 91.94 102 LYS A O 1
ATOM 810 N N . ASP A 1 103 ? -20.653 -6.260 14.115 1.00 91.25 103 ASP A N 1
ATOM 811 C CA . ASP A 1 103 ? -20.512 -7.706 14.320 1.00 91.25 103 ASP A CA 1
ATOM 812 C C . ASP A 1 103 ? -19.095 -8.090 14.759 1.00 91.25 103 ASP A C 1
ATOM 814 O O . ASP A 1 103 ? -18.907 -9.020 15.544 1.00 91.25 103 ASP A O 1
ATOM 818 N N . LYS A 1 104 ? -18.078 -7.376 14.255 1.00 91.12 104 LYS A N 1
ATOM 819 C CA . LYS A 1 104 ? -16.682 -7.668 14.578 1.00 91.12 104 LYS A CA 1
ATOM 820 C C . LYS A 1 104 ? -16.214 -7.025 15.878 1.00 91.12 104 LYS A C 1
ATOM 822 O O . LYS A 1 104 ? -15.529 -7.679 16.658 1.00 91.12 104 LYS A O 1
ATOM 827 N N . PHE A 1 105 ? -16.506 -5.741 16.060 1.00 89.75 105 PHE A N 1
ATOM 828 C CA . PHE A 1 105 ? -15.916 -4.923 17.121 1.00 89.75 105 PHE A CA 1
ATOM 829 C C . PHE A 1 105 ? -16.876 -4.652 18.282 1.00 89.75 105 PHE A C 1
ATOM 831 O O . PHE A 1 105 ? -16.452 -4.110 19.297 1.00 89.75 105 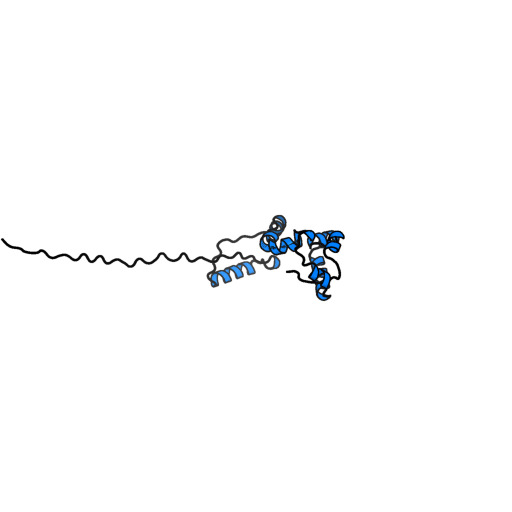PHE A O 1
ATOM 838 N N . GLY A 1 106 ? -18.159 -5.000 18.147 1.00 91.44 106 GLY A N 1
ATOM 839 C CA . GLY A 1 106 ? -19.191 -4.730 19.152 1.00 91.44 106 GLY A CA 1
ATOM 840 C C . GLY A 1 106 ? -19.498 -3.242 19.346 1.00 91.44 106 GLY A C 1
ATOM 841 O O . GLY A 1 106 ? -20.135 -2.877 20.330 1.00 91.44 106 GLY A O 1
ATOM 842 N N . LEU A 1 107 ? -19.030 -2.381 18.437 1.00 91.06 107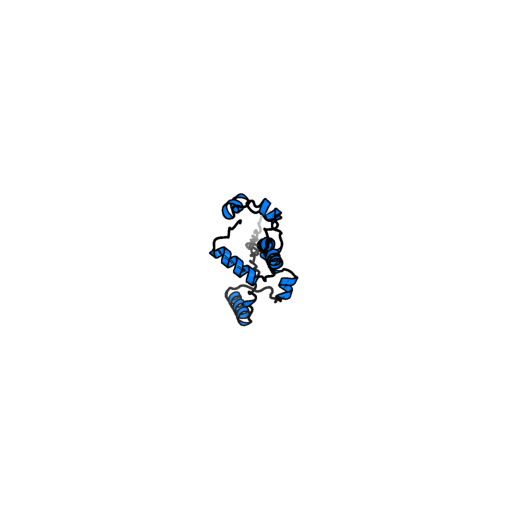 LEU A N 1
ATOM 843 C CA . LEU A 1 107 ? -19.151 -0.927 18.508 1.00 91.06 107 LEU A CA 1
ATOM 844 C C . LEU A 1 107 ? -19.907 -0.396 17.292 1.00 91.06 107 LEU A C 1
ATOM 846 O O . LEU A 1 107 ? -19.743 -0.901 16.183 1.00 91.06 107 LEU A O 1
ATOM 850 N N . GLU A 1 108 ? -20.685 0.664 17.488 1.00 92.25 108 GLU A N 1
ATOM 851 C CA . GLU A 1 108 ? -21.314 1.384 16.384 1.00 92.25 108 GLU A CA 1
ATOM 852 C C . GLU A 1 108 ? -20.275 2.224 15.638 1.00 92.25 108 GLU A C 1
ATOM 854 O O . GLU A 1 108 ? -19.510 2.981 16.240 1.00 92.25 108 GLU A O 1
ATOM 859 N N . TRP A 1 109 ? -20.268 2.139 14.305 1.00 90.62 109 TRP A N 1
ATOM 860 C CA . TRP A 1 109 ? -19.323 2.901 13.481 1.00 90.62 109 TRP A CA 1
ATOM 861 C C . TRP A 1 109 ? -19.441 4.418 13.704 1.00 90.62 109 TRP A C 1
ATOM 863 O O . TRP A 1 109 ? -18.433 5.120 13.778 1.00 90.62 109 TRP A O 1
ATOM 873 N N . ALA A 1 110 ? -20.668 4.921 13.874 1.00 89.19 110 ALA A N 1
ATOM 874 C CA . ALA A 1 110 ? -20.925 6.336 14.132 1.00 89.19 110 ALA A CA 1
ATOM 875 C C . ALA A 1 110 ? -20.308 6.818 15.459 1.00 89.19 110 ALA A C 1
ATOM 877 O O . ALA A 1 110 ? -19.742 7.911 15.503 1.00 89.19 110 ALA A O 1
ATOM 878 N N . ASP A 1 111 ? -20.351 5.995 16.510 1.00 91.31 111 ASP A N 1
ATOM 879 C CA . ASP A 1 111 ? -19.766 6.331 17.813 1.00 91.31 111 ASP A CA 1
ATOM 880 C C . ASP A 1 111 ? -18.235 6.326 17.745 1.00 91.31 111 ASP A C 1
ATOM 882 O O . ASP A 1 111 ? -17.578 7.224 18.264 1.00 91.31 111 ASP A O 1
ATOM 886 N N . VAL A 1 112 ? -17.649 5.371 17.017 1.00 90.31 112 VAL A N 1
ATOM 887 C CA . VAL A 1 112 ? -16.195 5.305 16.792 1.00 90.31 112 VAL A CA 1
ATOM 888 C C . VAL A 1 112 ? -15.682 6.528 16.022 1.00 90.31 112 VAL A C 1
ATOM 890 O O . VAL A 1 112 ? -14.599 7.039 16.333 1.00 90.31 112 VAL A O 1
ATOM 893 N N . LEU A 1 113 ? -16.448 7.012 15.038 1.00 89.19 113 LEU A N 1
ATOM 894 C CA . LEU A 1 113 ? -16.145 8.255 14.324 1.00 89.19 113 LEU A CA 1
ATOM 895 C C . LEU A 1 113 ? -16.248 9.471 15.248 1.00 89.19 113 LEU A C 1
ATOM 897 O O . LEU A 1 113 ? -15.333 10.294 15.277 1.00 89.19 113 LEU A O 1
ATOM 901 N N . LYS A 1 114 ? -17.334 9.569 16.022 1.00 89.06 114 LYS A N 1
ATOM 902 C CA . LYS A 1 114 ? -17.581 10.680 16.951 1.00 89.06 114 LYS A CA 1
ATOM 903 C C . LYS A 1 114 ? -16.514 10.775 18.044 1.00 89.06 114 LYS A C 1
ATOM 905 O O . LYS A 1 114 ? -16.083 11.874 18.379 1.00 89.06 114 LYS A O 1
ATOM 910 N N . ASP A 1 115 ? -16.049 9.633 18.542 1.00 87.94 115 ASP A N 1
ATOM 911 C CA . ASP A 1 115 ? -15.006 9.536 19.565 1.00 87.94 115 ASP A CA 1
ATOM 912 C C . ASP A 1 115 ? -13.582 9.756 19.013 1.00 87.94 115 ASP A C 1
ATOM 914 O O . ASP A 1 115 ? -12.608 9.700 19.767 1.00 87.94 115 ASP A O 1
ATOM 918 N N . GLY A 1 116 ? -13.417 9.949 17.696 1.00 84.69 116 GLY A N 1
ATOM 919 C CA . GLY A 1 116 ? -12.101 10.115 17.066 1.00 84.69 116 GLY A CA 1
ATOM 920 C C . GLY A 1 116 ? -11.197 8.881 17.205 1.00 84.69 116 GLY A C 1
ATOM 921 O O . GLY A 1 116 ? -9.966 8.999 17.277 1.00 84.69 116 GLY A O 1
ATOM 922 N N . LYS A 1 117 ? -11.806 7.693 17.306 1.00 87.56 117 LYS A N 1
ATOM 923 C CA . LYS A 1 117 ? -11.115 6.402 17.456 1.00 87.56 117 LYS A CA 1
ATOM 924 C C . LYS A 1 117 ? -10.741 5.788 16.111 1.00 87.56 117 LYS A C 1
ATOM 926 O O . LYS A 1 117 ? -9.742 5.080 16.032 1.00 87.56 117 LYS A O 1
ATOM 931 N N . ALA A 1 118 ? -11.505 6.072 15.058 1.00 90.50 118 ALA A N 1
ATOM 932 C CA . ALA A 1 118 ? -11.124 5.683 13.708 1.00 90.50 118 ALA A CA 1
ATOM 933 C C . ALA A 1 118 ? -10.000 6.592 13.195 1.00 90.50 118 ALA A C 1
ATOM 935 O O . ALA A 1 118 ? -10.089 7.815 13.293 1.00 90.50 11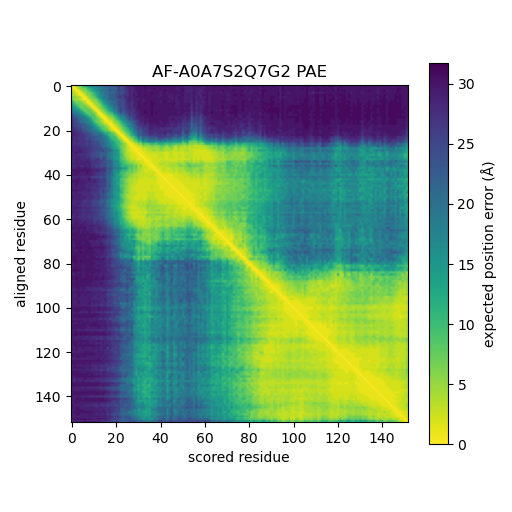8 ALA A O 1
ATOM 936 N N . LEU A 1 119 ? -8.963 5.993 12.611 1.00 89.31 119 LEU A N 1
ATOM 937 C CA . LEU A 1 119 ? -7.829 6.687 11.999 1.00 89.31 119 LEU A CA 1
ATOM 938 C C . LEU A 1 119 ? -7.463 5.982 10.695 1.00 89.31 119 LEU A C 1
ATOM 940 O O . LEU A 1 119 ? -7.642 4.770 10.565 1.00 89.31 119 LEU A O 1
ATOM 944 N N . ASN A 1 120 ? -6.933 6.738 9.739 1.00 88.38 120 ASN A N 1
ATOM 945 C CA . ASN A 1 120 ? -6.212 6.152 8.613 1.00 88.38 120 ASN A CA 1
ATOM 946 C C . ASN A 1 120 ? -4.749 5.872 9.026 1.00 88.38 120 ASN A C 1
ATOM 948 O O . ASN A 1 120 ? -4.348 6.199 10.144 1.00 88.38 120 ASN A O 1
ATOM 952 N N . ALA A 1 121 ? -3.943 5.263 8.153 1.00 86.19 121 ALA A N 1
ATOM 953 C CA . ALA A 1 121 ? -2.581 4.855 8.507 1.00 86.19 121 ALA A CA 1
ATOM 954 C C . ALA A 1 121 ? -1.685 6.050 8.875 1.00 86.19 121 ALA A C 1
ATOM 956 O O . ALA A 1 121 ? -0.959 5.986 9.861 1.00 86.19 121 ALA A O 1
ATOM 957 N N . MET A 1 122 ? -1.788 7.165 8.141 1.00 84.19 122 MET A N 1
ATOM 958 C CA . MET A 1 122 ? -1.023 8.379 8.455 1.00 84.19 122 MET A CA 1
ATOM 959 C C . MET A 1 122 ? -1.446 8.994 9.791 1.00 84.19 122 MET A C 1
ATOM 961 O O . MET A 1 122 ? -0.599 9.272 10.631 1.00 84.19 122 MET A O 1
ATOM 965 N N . GLY A 1 123 ? -2.751 9.133 10.027 1.00 86.06 123 GLY A N 1
ATOM 966 C CA . GLY A 1 123 ? -3.283 9.653 11.284 1.00 86.06 123 GLY A CA 1
ATOM 967 C C . GLY A 1 123 ? -2.970 8.745 12.474 1.00 86.06 123 GLY A C 1
ATOM 968 O O . GLY A 1 123 ? -2.783 9.238 13.581 1.00 86.06 123 GLY A O 1
ATOM 969 N N . ALA A 1 124 ? -2.869 7.429 12.265 1.00 88.56 124 ALA A N 1
ATOM 970 C CA . ALA A 1 124 ? -2.396 6.501 13.286 1.00 88.56 124 ALA A CA 1
ATOM 971 C C . ALA A 1 124 ? -0.909 6.730 13.600 1.00 88.56 124 ALA A C 1
ATOM 973 O O . ALA A 1 124 ? -0.570 6.893 14.769 1.00 88.56 124 ALA A O 1
ATOM 974 N N . CYS A 1 125 ? -0.043 6.815 12.584 1.00 88.69 125 CYS A N 1
ATOM 975 C CA . CYS A 1 125 ? 1.372 7.156 12.769 1.00 88.69 125 CYS A CA 1
ATOM 976 C C . CYS A 1 125 ? 1.545 8.479 13.530 1.00 88.69 125 CYS A C 1
ATOM 978 O O . CYS A 1 125 ? 2.273 8.524 14.518 1.00 88.69 125 CYS A O 1
ATOM 980 N N . GLU A 1 126 ? 0.817 9.529 13.139 1.00 88.44 126 GLU A N 1
ATOM 981 C CA . GLU A 1 126 ? 0.849 10.832 13.813 1.00 88.44 126 GLU A CA 1
ATOM 982 C C . GLU A 1 126 ? 0.345 10.754 15.261 1.00 88.44 126 GLU A C 1
ATOM 984 O O . GLU A 1 126 ? 0.995 11.271 16.167 1.00 88.44 126 GLU A O 1
ATOM 989 N N . LYS A 1 127 ? -0.791 10.084 15.508 1.00 89.19 127 LYS A N 1
ATOM 990 C CA . LYS A 1 127 ? -1.397 10.002 16.847 1.00 89.19 127 LYS A CA 1
ATOM 991 C C . LYS A 1 127 ? -0.568 9.170 17.822 1.00 89.19 127 LYS A C 1
ATOM 993 O O . LYS A 1 127 ? -0.532 9.491 19.007 1.00 89.19 127 LYS A O 1
ATOM 998 N N . PHE A 1 128 ? 0.056 8.096 17.344 1.00 89.75 128 PHE A N 1
ATOM 999 C CA . PHE A 1 128 ? 0.881 7.217 18.173 1.00 89.75 128 PHE A CA 1
ATOM 1000 C C . PHE A 1 128 ? 2.359 7.628 18.196 1.00 89.75 128 PHE A C 1
ATOM 1002 O O . PHE A 1 128 ? 3.104 7.102 19.017 1.00 89.75 128 PHE A O 1
ATOM 1009 N N . GLY A 1 129 ? 2.781 8.570 17.345 1.00 91.44 129 GLY A N 1
ATOM 1010 C CA . GLY A 1 129 ? 4.177 8.996 17.237 1.00 91.44 129 GLY A CA 1
ATOM 1011 C C . GLY A 1 129 ? 5.100 7.897 16.707 1.00 91.44 129 GLY A C 1
ATOM 1012 O O . GLY A 1 129 ? 6.256 7.834 17.116 1.00 91.44 129 GLY A O 1
ATOM 1013 N N . ILE A 1 130 ? 4.578 7.024 15.842 1.00 91.50 130 ILE A N 1
ATOM 1014 C CA . ILE A 1 130 ? 5.274 5.842 15.313 1.00 91.50 130 ILE A CA 1
ATOM 1015 C C . ILE A 1 130 ? 5.475 5.949 13.805 1.00 91.50 130 ILE A C 1
ATOM 1017 O O . ILE A 1 130 ? 4.711 6.625 13.108 1.00 91.50 130 ILE A O 1
ATOM 1021 N N . ASP A 1 131 ? 6.464 5.231 13.283 1.00 87.38 131 ASP A N 1
ATOM 1022 C CA . ASP A 1 131 ? 6.674 5.143 11.839 1.00 87.38 131 ASP A CA 1
ATOM 1023 C C . ASP A 1 131 ? 5.792 4.069 11.164 1.00 87.38 131 ASP A C 1
ATOM 1025 O O . ASP A 1 131 ? 5.056 3.306 11.799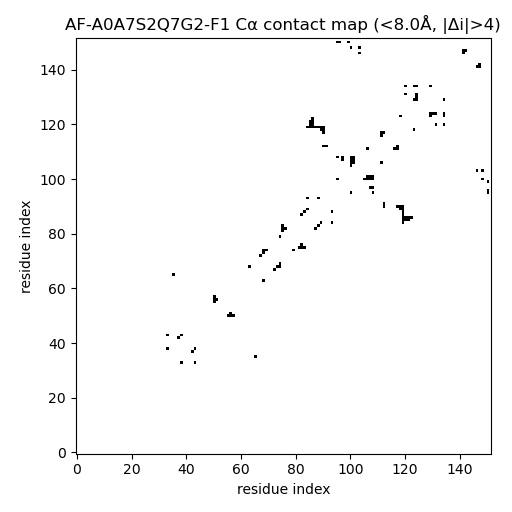 1.00 87.38 131 ASP A O 1
ATOM 1029 N N . ALA A 1 132 ? 5.843 4.012 9.830 1.00 84.56 132 ALA A N 1
ATOM 1030 C CA . ALA A 1 132 ? 5.062 3.054 9.048 1.00 84.56 132 ALA A CA 1
ATOM 1031 C C . ALA A 1 132 ? 5.457 1.587 9.312 1.00 84.56 132 ALA A C 1
ATOM 1033 O O . ALA A 1 132 ? 4.616 0.695 9.202 1.00 84.56 132 ALA A O 1
ATOM 1034 N N . SER A 1 133 ? 6.719 1.327 9.666 1.00 85.50 133 SER A N 1
ATOM 1035 C CA . SER A 1 133 ? 7.215 -0.022 9.961 1.00 85.50 133 SER A CA 1
ATOM 1036 C C . SER A 1 133 ? 6.718 -0.508 11.320 1.00 85.50 133 SER A C 1
ATOM 1038 O O . SER A 1 133 ? 6.397 -1.683 11.492 1.00 85.50 133 SER A O 1
ATOM 1040 N N . GLU A 1 134 ? 6.651 0.382 12.304 1.00 90.00 134 GLU A N 1
ATOM 1041 C CA . GLU A 1 134 ? 6.071 0.110 13.615 1.00 90.00 134 GLU A CA 1
ATOM 1042 C C . GLU A 1 134 ? 4.561 -0.107 13.524 1.00 90.00 134 GLU A C 1
ATOM 1044 O O . GLU A 1 134 ? 4.050 -1.083 14.081 1.00 90.00 134 GLU A O 1
ATOM 1049 N N . LEU A 1 135 ? 3.860 0.725 12.747 1.00 91.62 135 LEU A N 1
ATOM 1050 C CA . LEU A 1 135 ? 2.436 0.533 12.484 1.00 91.62 135 LEU A CA 1
ATOM 1051 C C . LEU A 1 135 ? 2.162 -0.824 11.813 1.00 91.62 135 LEU A C 1
ATOM 1053 O O . LEU A 1 135 ? 1.230 -1.521 12.215 1.00 91.62 135 LEU A O 1
ATOM 1057 N N . ASP A 1 136 ? 2.987 -1.242 10.848 1.00 89.94 136 ASP A N 1
ATOM 1058 C CA . ASP A 1 136 ? 2.869 -2.561 10.208 1.00 89.94 136 ASP A CA 1
ATOM 1059 C C . ASP A 1 136 ? 3.058 -3.715 11.209 1.00 89.94 136 ASP A C 1
ATOM 1061 O O . ASP A 1 136 ? 2.294 -4.684 11.199 1.00 89.94 136 ASP A O 1
ATOM 1065 N N . LYS A 1 137 ? 4.002 -3.596 12.153 1.00 91.56 137 LYS A N 1
ATOM 1066 C CA . LYS A 1 137 ? 4.183 -4.592 13.227 1.00 91.56 137 LYS A CA 1
ATOM 1067 C C . LYS A 1 137 ? 2.948 -4.693 14.124 1.00 91.56 137 LYS A C 1
ATOM 1069 O O . LYS A 1 137 ? 2.517 -5.806 14.437 1.00 91.56 137 LYS A O 1
ATOM 1074 N N . MET A 1 138 ? 2.373 -3.558 14.523 1.00 91.25 138 MET A N 1
ATOM 1075 C CA . MET A 1 138 ? 1.148 -3.525 15.332 1.00 91.25 138 MET A CA 1
ATOM 1076 C C . MET A 1 138 ? -0.028 -4.139 14.569 1.00 91.25 138 MET A C 1
ATOM 1078 O O . MET A 1 138 ? -0.728 -5.008 15.089 1.00 91.25 138 MET A O 1
ATOM 1082 N N . TRP A 1 139 ? -0.189 -3.766 13.300 1.00 91.06 139 TRP A N 1
ATOM 1083 C CA . TRP A 1 139 ? -1.198 -4.331 12.410 1.00 91.06 139 TRP A CA 1
ATOM 1084 C C . TRP A 1 139 ? -1.053 -5.852 12.260 1.00 91.06 139 TRP A C 1
ATOM 1086 O O . TRP A 1 139 ? -2.035 -6.595 12.341 1.00 91.06 139 TRP A O 1
ATOM 1096 N N . ALA A 1 140 ? 0.177 -6.349 12.101 1.00 90.69 140 ALA A N 1
ATOM 1097 C CA . ALA A 1 140 ? 0.465 -7.775 12.022 1.00 90.69 140 ALA A CA 1
ATOM 1098 C C . ALA A 1 140 ? 0.122 -8.521 13.323 1.00 90.69 140 ALA A C 1
ATOM 1100 O O . ALA A 1 140 ? -0.340 -9.665 13.264 1.00 90.69 140 ALA A O 1
ATOM 1101 N N . ALA A 1 141 ? 0.311 -7.893 14.487 1.00 91.88 141 ALA A N 1
ATOM 1102 C CA . ALA A 1 141 ? -0.099 -8.453 15.773 1.00 91.88 141 ALA A CA 1
ATOM 1103 C C . ALA A 1 141 ? -1.630 -8.560 15.877 1.00 91.88 141 ALA A C 1
ATOM 1105 O O . ALA A 1 141 ? -2.137 -9.650 16.147 1.00 91.88 141 ALA A O 1
ATOM 1106 N N . CYS A 1 142 ? -2.369 -7.494 15.545 1.00 90.50 142 CYS A N 1
ATOM 1107 C CA . CYS A 1 142 ? -3.837 -7.515 15.480 1.00 90.50 142 CYS A CA 1
ATOM 1108 C C . CYS A 1 142 ? -4.347 -8.586 14.506 1.00 90.50 142 CYS A C 1
ATOM 1110 O O . CYS A 1 142 ? -5.310 -9.297 14.787 1.00 90.50 142 CYS A O 1
ATOM 1112 N N . LYS A 1 143 ? -3.660 -8.775 13.372 1.00 90.12 143 LYS A N 1
ATOM 1113 C CA . LYS A 1 143 ? -4.021 -9.805 12.387 1.00 90.12 143 LYS A CA 1
ATOM 1114 C C . LYS A 1 143 ? -3.895 -11.211 12.960 1.00 90.12 143 LYS A C 1
ATOM 1116 O O . LYS A 1 143 ? -4.749 -12.048 12.683 1.00 90.12 143 LYS A O 1
ATOM 1121 N N . LYS A 1 144 ? -2.853 -11.470 13.752 1.00 89.50 144 LYS A N 1
ATOM 1122 C CA . LYS A 1 144 ? -2.660 -12.755 14.441 1.00 89.50 144 LYS A CA 1
ATOM 1123 C C . LYS A 1 144 ? -3.667 -12.964 15.573 1.00 89.50 144 LYS A C 1
ATOM 1125 O O . LYS A 1 144 ? -4.101 -14.091 15.767 1.00 89.50 144 LYS A O 1
ATOM 1130 N N . ALA A 1 145 ? -4.048 -11.897 16.274 1.00 91.44 145 ALA A N 1
ATOM 1131 C CA . ALA A 1 145 ? -5.079 -11.926 17.313 1.00 91.44 145 ALA A CA 1
ATOM 1132 C C . ALA A 1 145 ? -6.503 -12.089 16.747 1.00 91.44 145 ALA A C 1
ATOM 1134 O O . ALA A 1 145 ? -7.426 -12.446 17.471 1.00 91.44 145 ALA A O 1
ATOM 1135 N N . GLY A 1 146 ? -6.678 -11.884 15.439 1.00 88.94 146 GLY A N 1
ATOM 1136 C CA . GLY A 1 146 ? -7.974 -11.970 14.779 1.00 88.94 146 GLY A CA 1
ATOM 1137 C C . GLY A 1 146 ? -8.774 -10.671 14.840 1.00 88.94 146 GLY A C 1
ATOM 1138 O O . GLY A 1 146 ? -9.943 -10.690 14.476 1.00 88.94 146 G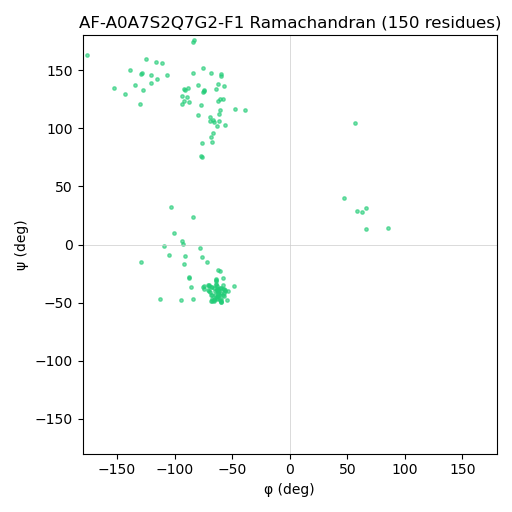LY A O 1
ATOM 1139 N N . ASP A 1 147 ? -8.167 -9.542 15.204 1.00 89.88 147 ASP A N 1
ATOM 1140 C CA . ASP A 1 147 ? -8.817 -8.229 15.362 1.00 89.88 147 ASP A CA 1
ATOM 1141 C C . ASP A 1 147 ? -8.950 -7.451 14.041 1.00 89.88 147 ASP A C 1
ATOM 1143 O O . ASP A 1 147 ? -9.046 -6.226 14.016 1.00 89.88 147 ASP A O 1
ATOM 1147 N N . LEU A 1 148 ? -8.943 -8.159 12.909 1.00 89.56 148 LEU A N 1
ATOM 1148 C CA . LEU A 1 148 ? -9.109 -7.579 11.580 1.00 89.56 148 LEU A CA 1
ATOM 1149 C C . LEU A 1 148 ? -10.396 -8.065 10.921 1.00 89.56 148 LEU A C 1
ATOM 1151 O O . LEU A 1 148 ? -10.745 -9.245 10.972 1.00 89.56 148 LEU A O 1
ATOM 1155 N N . VAL A 1 149 ? -11.047 -7.157 10.200 1.00 89.19 149 VAL A N 1
ATOM 1156 C CA . VAL A 1 149 ? -12.136 -7.465 9.272 1.00 89.19 149 VAL A CA 1
ATOM 1157 C C . VAL A 1 149 ? -11.918 -6.705 7.971 1.00 89.19 149 VAL A C 1
ATOM 1159 O O . VAL A 1 149 ? -11.524 -5.539 7.961 1.00 89.19 149 VAL A O 1
ATOM 1162 N N . LYS A 1 150 ? -12.143 -7.387 6.846 1.00 84.69 150 LYS A N 1
ATOM 1163 C CA . LYS A 1 150 ? -12.070 -6.783 5.516 1.00 84.69 150 LYS A CA 1
ATOM 1164 C C . LYS A 1 150 ? -13.456 -6.287 5.111 1.00 84.69 150 LYS A C 1
ATOM 1166 O O . LYS A 1 150 ? -14.393 -7.077 5.030 1.00 84.69 150 LYS A O 1
ATOM 1171 N N . PHE A 1 151 ? -13.563 -4.999 4.797 1.00 80.00 151 PHE A N 1
ATOM 1172 C CA . PHE A 1 151 ? -14.831 -4.383 4.390 1.00 80.00 151 PHE A CA 1
ATOM 1173 C C . PHE A 1 151 ? -15.083 -4.369 2.875 1.00 80.00 151 PHE A C 1
ATOM 1175 O O . PHE A 1 151 ? -16.234 -4.229 2.467 1.00 80.00 151 PHE A O 1
ATOM 1182 N N . GLY A 1 152 ? -14.046 -4.575 2.054 1.00 59.97 152 GLY A N 1
ATOM 1183 C CA . GLY A 1 152 ? -14.120 -4.524 0.587 1.00 59.97 152 GLY A CA 1
ATOM 1184 C C . GLY A 1 152 ? -12.828 -4.017 -0.024 1.00 59.97 152 GL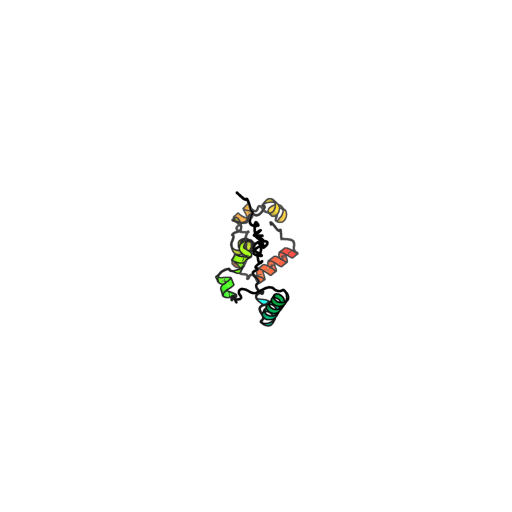Y A C 1
ATOM 1185 O O . GLY A 1 152 ? -12.585 -2.788 0.058 1.00 59.97 152 GLY A O 1
#

Mean predicted aligned error: 15.23 Å

Sequence (152 aa):
LKRTPEPVRAASSARRPRVPPFCAMVKNSAFVFIKPHAVTDKVKDLVKEVFEKKEITITKEGSIEAEEIDKKKKIDQHYYAIASKATILTPDKLAVPADKFKDKFGLEWADVLKDGKALNAMGACEKFGIDASELDKMWAACKKAGDLVKFG

Foldseek 3Di:
DDDDDDDDDDPPPPPDPDDPPDPPPPDDDDDDDDDPVRPDPVVVVVVVVVCVVVVHDDPDDDDDDPVNCVVVVVVCVVVVVVNCQAPNDFPVPDPAPQVQVCVQPVDGPVVCVVVVVDGHQVRVCVVVVHDSVVSVVVVVVCVVVVSDDDRD

pLDDT: mean 77.67, std 15.51, range [40.41, 93.19]

Nearest PDB structures (foldseek):
  7l7b-assembly1_F  TM=2.564E-01  e=5.021E+00  Clostridia bacterium

Organism: NCBI:txid1333877

InterPro domains:
  IPR036850 Nucleoside diphosphate kinase-like domain superfamily [G3DSA:3.30.70.141] (23-138)
  IPR036850 Nucleoside diphosphate kinase-like domain superfamily [SSF54919] (27-122)

Solvent-accessible surface area (backbone atoms only — not comparable to full-atom values): 10004 Å² total; per-residue (Å²): 137,82,91,80,87,81,82,84,78,81,80,79,78,78,76,74,82,79,76,74,80,75,75,79,74,83,75,86,81,82,91,84,83,73,55,84,96,58,69,42,70,71,48,54,51,51,51,52,54,52,30,55,78,66,75,48,81,84,88,77,86,86,86,78,56,68,69,56,36,62,76,65,37,46,61,42,63,75,39,37,84,59,36,35,61,39,64,66,41,56,57,90,77,52,93,67,59,49,67,66,46,25,75,72,69,77,43,58,55,70,57,36,55,74,69,64,68,57,62,24,58,53,56,42,25,64,75,70,72,44,53,75,69,56,50,50,52,54,52,53,50,36,54,73,73,59,77,64,82,88,88,127

Secondary structure (DSSP, 8-state):
----PPP-----------PPP--------------GGG--HHHHHHHHHHHHHTT----------HHHHHHTTHHHHHTHHHHIIIIIS-GGGS---HHHHHHHHSS-HHHHHHTT----HHHHHHHHT--HHHHHHHHHHHHHHT------

Radius of gyration: 32.39 Å; Cα contacts (8 Å, |Δi|>4): 75; chains: 1; bounding box: 45×27×120 Å